Protein AF-A0A7J2RVQ7-F1 (afdb_monomer_lite)

Secondary structure (DSSP, 8-state):
---GGGS-PBPTTT-PBPEEEEEEETTEEEEEEE-TTT--EEE-HHHHHHHHHHHHHHHS----EEEEETTEEEEE--HHHHHHHH--

Foldseek 3Di:
DDAPVVDQDQDPPPSDTWDWDWDQDPNQTWIWTADPPPRDIDTRPVSVVLVVLVVVVVPDDDDWDWDDDPPDIDIHGDVSVVVNVVVD

Structure (mmCIF, N/CA/C/O backbone):
data_AF-A0A7J2RVQ7-F1
#
_entry.id   AF-A0A7J2RVQ7-F1
#
loop_
_atom_site.group_PDB
_atom_site.id
_atom_site.type_symbol
_atom_site.label_atom_id
_atom_site.label_alt_id
_atom_site.label_comp_id
_atom_site.label_asym_id
_atom_site.label_entity_id
_atom_site.label_seq_id
_atom_site.pdbx_PDB_ins_code
_atom_site.Cartn_x
_atom_site.Cartn_y
_atom_site.Cartn_z
_atom_site.occupancy
_atom_site.B_iso_or_equiv
_atom_site.auth_seq_id
_atom_site.auth_comp_id
_atom_site.auth_asym_id
_atom_site.auth_atom_id
_atom_site.pdbx_PDB_model_num
ATOM 1 N N . MET A 1 1 ? -9.362 -13.906 7.517 1.00 52.88 1 MET A N 1
ATOM 2 C CA . MET A 1 1 ? -8.545 -13.531 8.691 1.00 52.88 1 MET A CA 1
ATOM 3 C C . MET A 1 1 ? -9.337 -12.448 9.405 1.00 52.88 1 MET A C 1
ATOM 5 O O . MET A 1 1 ? -9.789 -11.549 8.717 1.00 52.88 1 MET A O 1
ATOM 9 N N . THR A 1 2 ? -9.655 -12.611 10.687 1.00 57.38 2 THR A N 1
ATOM 10 C CA . THR A 1 2 ? -10.576 -11.734 11.435 1.00 57.38 2 THR A CA 1
ATOM 11 C C . THR A 1 2 ? -10.032 -10.305 11.497 1.00 57.38 2 THR A C 1
ATOM 13 O O . THR A 1 2 ? -8.953 -10.095 12.050 1.00 57.38 2 THR A O 1
ATOM 16 N N . ASP A 1 3 ? -10.746 -9.331 10.926 1.00 67.75 3 ASP A N 1
ATOM 17 C CA . ASP A 1 3 ? -10.341 -7.927 10.990 1.00 67.75 3 ASP A CA 1
ATOM 18 C C . ASP A 1 3 ? -10.649 -7.373 12.389 1.00 67.75 3 ASP A C 1
ATOM 20 O O . ASP A 1 3 ? -11.678 -7.667 13.003 1.00 67.75 3 ASP A O 1
ATOM 24 N N . ILE A 1 4 ? -9.769 -6.512 12.904 1.00 75.06 4 ILE A N 1
ATOM 25 C CA . ILE A 1 4 ? -9.932 -5.881 14.228 1.00 75.06 4 ILE A CA 1
ATOM 26 C C . ILE A 1 4 ? -11.248 -5.078 14.295 1.00 75.06 4 ILE A C 1
ATOM 28 O O . ILE A 1 4 ? -11.843 -4.926 15.362 1.00 75.06 4 ILE A O 1
ATOM 32 N N . PHE A 1 5 ? -11.740 -4.622 13.140 1.00 73.38 5 PHE A N 1
ATOM 33 C CA . PHE A 1 5 ? -12.987 -3.877 12.986 1.00 73.38 5 PHE A CA 1
ATOM 34 C C . PHE A 1 5 ? -14.256 -4.729 12.886 1.00 73.38 5 PHE A C 1
ATOM 36 O O . PHE A 1 5 ? -15.344 -4.157 12.822 1.00 73.38 5 PHE A O 1
ATOM 43 N N . ASP A 1 6 ? -14.174 -6.058 12.865 1.00 73.50 6 ASP A N 1
ATOM 44 C CA . ASP A 1 6 ? -15.377 -6.900 12.962 1.00 73.50 6 ASP A CA 1
ATOM 45 C C . ASP A 1 6 ? -15.945 -6.927 14.381 1.00 73.50 6 ASP A C 1
ATOM 47 O O . ASP A 1 6 ? -17.143 -7.129 14.581 1.00 73.50 6 ASP A O 1
ATOM 51 N N . ASN A 1 7 ? -15.104 -6.627 15.370 1.00 78.38 7 ASN A N 1
ATOM 52 C CA . ASN A 1 7 ? -15.534 -6.467 16.746 1.00 78.38 7 ASN A CA 1
ATOM 53 C C . ASN A 1 7 ? -16.123 -5.075 16.988 1.00 78.38 7 ASN A C 1
ATOM 55 O O . ASN A 1 7 ? -15.725 -4.075 16.387 1.00 78.38 7 ASN A O 1
ATOM 59 N N . THR A 1 8 ? -17.070 -4.998 17.923 1.00 77.38 8 THR A N 1
ATOM 60 C CA . THR A 1 8 ? -17.649 -3.714 18.328 1.00 77.38 8 THR A CA 1
ATOM 61 C C . THR A 1 8 ? -16.607 -2.922 19.114 1.00 77.38 8 THR A C 1
ATOM 63 O O . THR A 1 8 ? -16.340 -3.222 20.275 1.00 77.38 8 THR A O 1
ATOM 66 N N . ILE A 1 9 ? -16.023 -1.899 18.489 1.00 79.62 9 ILE A N 1
ATOM 67 C CA . ILE A 1 9 ? -15.066 -1.009 19.149 1.00 79.62 9 ILE A CA 1
ATOM 68 C C . ILE A 1 9 ? -15.833 0.093 19.875 1.00 79.62 9 ILE A C 1
ATOM 70 O O . ILE A 1 9 ? -16.583 0.870 19.274 1.00 79.62 9 ILE A O 1
ATOM 74 N N . LEU A 1 10 ? -15.625 0.155 21.187 1.00 80.88 10 LEU A N 1
ATOM 75 C CA . LEU A 1 10 ? -16.063 1.257 22.029 1.00 80.88 10 LEU A CA 1
ATOM 76 C C . LEU A 1 10 ? -14.932 2.273 22.127 1.00 80.88 10 LEU A C 1
ATOM 78 O O . LEU A 1 10 ? -13.767 1.919 22.308 1.00 80.88 10 LEU A O 1
ATOM 82 N N . CYS A 1 11 ? -15.264 3.552 22.015 1.00 77.00 11 CYS A N 1
ATOM 83 C CA . CYS A 1 11 ? -14.263 4.590 22.201 1.00 77.00 11 CYS A CA 1
ATOM 84 C C . CYS A 1 11 ? -13.991 4.819 23.691 1.00 77.00 11 CYS A C 1
ATOM 86 O O . CYS A 1 11 ? -14.910 4.976 24.492 1.00 77.00 11 CYS A O 1
ATOM 88 N N . ARG A 1 12 ? -12.709 4.928 24.046 1.00 77.25 12 ARG A N 1
ATOM 89 C CA . ARG A 1 12 ? -12.227 5.070 25.428 1.00 77.25 12 ARG A CA 1
ATOM 90 C C . ARG A 1 12 ? -12.768 6.302 26.168 1.00 77.25 12 ARG A C 1
ATOM 92 O O . ARG A 1 12 ? -12.815 6.291 27.390 1.00 77.25 12 ARG A O 1
ATOM 99 N N . LYS A 1 13 ? -13.152 7.361 25.445 1.00 75.75 13 LYS A N 1
ATOM 100 C CA . LYS A 1 13 ? -13.621 8.635 26.027 1.00 75.75 13 LYS A CA 1
ATOM 101 C C . LYS A 1 13 ? -15.139 8.738 26.129 1.00 75.75 13 LYS A C 1
ATOM 103 O O . LYS A 1 13 ? -15.655 9.165 27.150 1.00 75.75 13 LYS A O 1
ATOM 108 N N . CYS A 1 14 ? -15.841 8.391 25.050 1.00 75.44 14 CYS A N 1
ATOM 109 C CA . CYS A 1 14 ? -17.295 8.550 24.934 1.00 75.44 14 CYS A CA 1
ATOM 110 C C . CYS A 1 14 ? -18.054 7.264 25.337 1.00 75.44 14 CYS A C 1
ATOM 112 O O . CYS A 1 14 ? -19.274 7.299 25.456 1.00 75.44 14 CYS A O 1
ATOM 114 N N . ASN A 1 15 ? -17.355 6.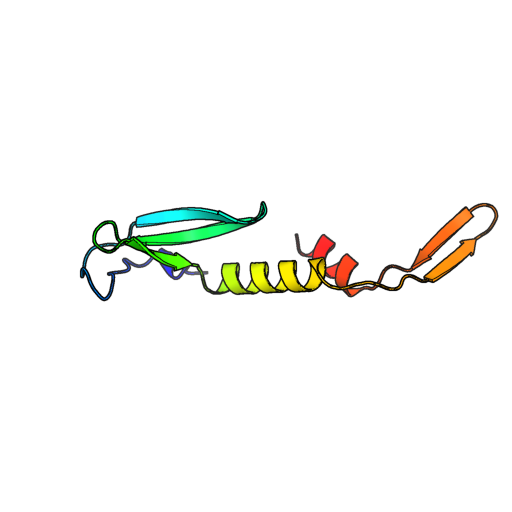124 25.478 1.00 76.94 15 ASN A N 1
ATOM 115 C CA . ASN A 1 15 ? -17.897 4.759 25.602 1.00 76.94 15 ASN A CA 1
ATOM 116 C C . ASN A 1 15 ? -18.959 4.399 24.540 1.00 76.94 15 ASN A C 1
ATOM 118 O O . ASN A 1 15 ? -19.704 3.429 24.670 1.00 76.94 15 ASN A O 1
ATOM 122 N N . ALA A 1 16 ? -19.034 5.196 23.473 1.00 78.44 16 ALA A N 1
ATOM 123 C CA . ALA A 1 16 ? -19.974 5.033 22.384 1.00 78.44 16 ALA A CA 1
ATOM 124 C C . ALA A 1 16 ? -19.386 4.105 21.319 1.00 78.44 16 ALA A C 1
ATOM 126 O O . ALA A 1 16 ? -18.166 4.037 21.125 1.00 78.44 16 ALA A O 1
ATOM 127 N N . LYS A 1 17 ? -20.277 3.416 20.601 1.00 81.75 17 LYS A N 1
ATOM 128 C CA . LYS A 1 17 ? -19.917 2.543 19.482 1.00 81.75 17 LYS A CA 1
ATOM 129 C C . LYS A 1 17 ? -19.323 3.376 18.348 1.00 81.75 17 LYS A C 1
ATOM 131 O O . LYS A 1 17 ? -19.958 4.318 17.869 1.00 81.75 17 LYS A O 1
ATOM 136 N N . MET A 1 18 ? -18.113 3.031 17.923 1.00 83.62 18 MET A N 1
ATOM 137 C CA . MET A 1 18 ? -17.478 3.676 16.777 1.00 83.62 18 MET A CA 1
ATOM 138 C C . MET A 1 18 ? -18.096 3.158 15.475 1.00 83.62 18 MET A C 1
ATOM 140 O O . MET A 1 18 ? -18.474 1.990 15.375 1.00 83.62 18 MET A O 1
ATOM 144 N N . LYS A 1 19 ? -18.216 4.032 14.472 1.00 82.12 19 LYS A N 1
ATOM 145 C CA . LYS A 1 19 ? -18.721 3.666 13.142 1.00 82.12 19 LYS A CA 1
ATOM 146 C C . LYS A 1 19 ? -17.554 3.460 12.185 1.00 82.12 19 LYS A C 1
ATOM 148 O O . LYS A 1 19 ? -16.606 4.243 12.215 1.00 82.12 19 LYS A O 1
ATOM 153 N N . LYS A 1 20 ? -17.648 2.431 11.338 1.00 84.00 20 LYS A N 1
ATOM 154 C CA . LYS A 1 20 ? -16.712 2.205 10.230 1.00 84.00 20 LYS A CA 1
ATOM 155 C C . LYS A 1 20 ? -16.805 3.381 9.255 1.00 84.00 20 LYS A C 1
ATOM 157 O O . LYS A 1 20 ? -17.904 3.825 8.929 1.00 84.00 20 LYS A O 1
ATOM 162 N N . ALA A 1 21 ? -15.658 3.894 8.841 1.00 83.12 21 ALA A N 1
ATOM 163 C CA . ALA A 1 21 ? -15.528 4.979 7.887 1.00 83.12 21 ALA A CA 1
ATOM 164 C C . ALA A 1 21 ? -14.289 4.749 7.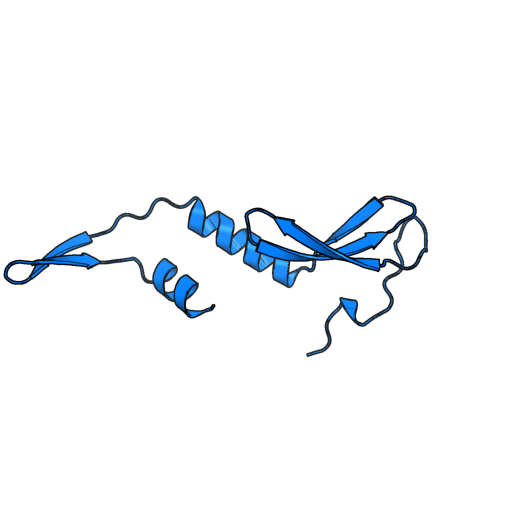022 1.00 83.12 21 ALA A C 1
ATOM 166 O O . ALA A 1 21 ? -13.291 4.188 7.471 1.00 83.12 21 ALA A O 1
ATOM 167 N N . GLU A 1 22 ? -14.341 5.219 5.787 1.00 83.56 22 GLU A N 1
ATOM 168 C CA . GLU A 1 22 ? -13.208 5.175 4.872 1.00 83.56 22 GLU A CA 1
ATOM 169 C C . GLU A 1 22 ? -12.619 6.577 4.764 1.00 83.56 22 GLU A C 1
ATOM 171 O O . GLU A 1 22 ? -13.332 7.558 4.547 1.00 83.56 22 GLU A O 1
ATOM 176 N N . ILE A 1 23 ? -11.307 6.688 4.958 1.00 82.38 23 ILE A N 1
ATOM 177 C CA . ILE A 1 23 ? -10.592 7.957 4.864 1.00 82.38 23 ILE A CA 1
ATOM 178 C C . ILE A 1 23 ? -9.708 7.894 3.628 1.00 82.38 23 ILE A C 1
ATOM 180 O O . ILE A 1 23 ? -8.817 7.054 3.537 1.00 82.38 23 ILE A O 1
ATOM 184 N N . THR A 1 24 ? -9.921 8.813 2.689 1.00 80.56 24 THR A N 1
ATOM 185 C CA . THR A 1 24 ? -9.037 8.950 1.528 1.00 80.56 24 THR A CA 1
ATOM 186 C C . THR A 1 24 ? -7.889 9.891 1.876 1.00 80.56 24 THR A C 1
ATOM 188 O O . THR A 1 24 ? -8.113 11.061 2.188 1.00 80.56 24 THR A O 1
ATOM 191 N N . LYS A 1 25 ? -6.647 9.401 1.819 1.00 77.56 25 LYS A N 1
ATOM 192 C CA . LYS A 1 25 ? -5.443 10.204 2.074 1.00 77.56 25 LYS A CA 1
ATOM 193 C C . LYS A 1 25 ? -4.434 9.991 0.949 1.00 77.56 25 LYS A C 1
ATOM 195 O O . LYS A 1 25 ? -3.980 8.876 0.732 1.00 77.56 25 LYS A O 1
ATOM 200 N N . ASN A 1 26 ? -4.086 11.054 0.218 1.00 70.81 26 ASN A N 1
ATOM 201 C CA . ASN A 1 26 ? -3.153 11.004 -0.922 1.00 70.81 26 ASN A CA 1
ATOM 202 C C . ASN A 1 26 ? -3.503 9.941 -1.991 1.00 70.81 26 ASN A C 1
ATOM 204 O O . ASN A 1 26 ? -2.608 9.332 -2.572 1.00 70.81 26 ASN A O 1
ATOM 208 N N . GLY A 1 27 ? -4.800 9.712 -2.235 1.00 74.00 27 GLY A N 1
ATOM 209 C CA . GLY A 1 27 ? -5.290 8.691 -3.172 1.00 74.00 27 GLY A CA 1
ATOM 210 C C . GLY A 1 27 ? -5.277 7.258 -2.626 1.00 74.00 27 GLY A C 1
ATOM 211 O O . GLY A 1 27 ? -5.568 6.328 -3.370 1.00 74.00 27 GLY A O 1
ATOM 212 N N . PHE A 1 28 ? -4.952 7.073 -1.344 1.00 77.88 28 PHE A N 1
ATOM 213 C CA . PHE A 1 28 ? -5.008 5.792 -0.647 1.00 77.88 28 PHE A CA 1
ATOM 214 C C . PHE A 1 28 ? -6.282 5.712 0.203 1.00 77.88 28 PHE A C 1
ATOM 216 O O . PHE A 1 28 ? -6.586 6.659 0.935 1.00 77.88 28 PHE A O 1
ATOM 223 N N . ILE A 1 29 ? -7.026 4.609 0.099 1.00 80.25 29 ILE A N 1
ATOM 224 C CA . ILE A 1 29 ? -8.238 4.366 0.893 1.00 80.25 29 ILE A CA 1
ATOM 225 C C . ILE A 1 29 ? -7.810 3.653 2.173 1.00 80.25 29 ILE A C 1
ATOM 227 O O . ILE A 1 29 ? -7.265 2.556 2.125 1.00 80.25 29 ILE A O 1
ATOM 231 N N . LEU A 1 30 ? -8.018 4.303 3.315 1.00 84.69 30 LEU A N 1
ATOM 232 C CA . LEU A 1 30 ? -7.686 3.771 4.632 1.00 84.69 30 LEU A CA 1
ATOM 233 C C . LEU A 1 30 ? -8.968 3.394 5.361 1.00 84.69 30 LEU A C 1
ATOM 235 O O . LEU A 1 30 ? -9.874 4.226 5.494 1.00 84.69 30 LEU A O 1
ATOM 239 N N . ARG A 1 31 ? -9.024 2.174 5.898 1.00 85.25 31 ARG A N 1
ATOM 240 C CA . ARG A 1 31 ? -10.119 1.773 6.779 1.00 85.25 31 ARG A CA 1
ATOM 241 C C . ARG A 1 31 ? -9.908 2.415 8.143 1.00 85.25 31 ARG A C 1
ATOM 243 O O . ARG A 1 31 ? -8.837 2.313 8.747 1.00 85.25 31 ARG A O 1
ATOM 250 N N . ALA A 1 32 ? -10.937 3.082 8.640 1.00 85.44 32 ALA A N 1
ATOM 251 C CA . ALA A 1 32 ? -10.915 3.732 9.936 1.00 85.44 32 ALA A CA 1
ATOM 252 C C . ALA A 1 32 ? -12.236 3.527 10.680 1.00 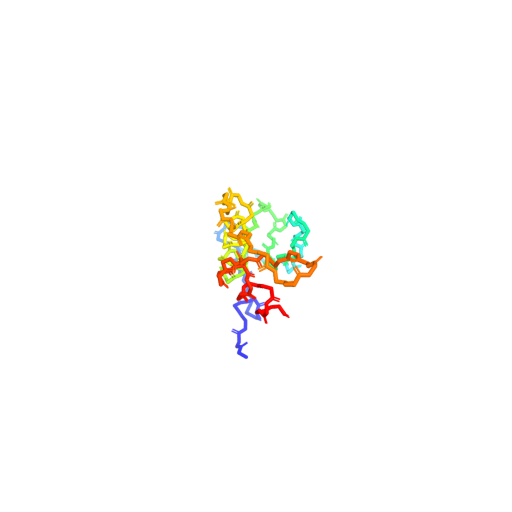85.44 32 ALA A C 1
ATOM 254 O O . ALA A 1 32 ? -13.263 3.144 10.119 1.00 85.44 32 ALA A O 1
ATOM 255 N N . VAL A 1 33 ? -12.217 3.816 11.974 1.00 85.56 33 VAL A N 1
ATOM 256 C CA . VAL A 1 33 ? -13.422 3.929 12.793 1.00 85.56 33 VAL A CA 1
ATOM 257 C C . VAL A 1 33 ? -13.450 5.292 13.470 1.00 85.56 33 VAL A C 1
ATOM 259 O O . VAL A 1 33 ? -12.416 5.792 13.914 1.00 85.56 33 VAL A O 1
ATOM 262 N N . ILE A 1 34 ? -14.630 5.910 13.534 1.00 84.31 34 ILE A N 1
ATOM 263 C CA . ILE A 1 34 ? -14.823 7.271 14.058 1.00 84.31 34 ILE A CA 1
ATOM 264 C C . ILE A 1 34 ? -15.856 7.240 15.202 1.00 84.31 34 ILE A C 1
ATOM 266 O O . ILE A 1 34 ? -16.947 6.688 15.026 1.00 84.31 34 ILE A O 1
ATOM 270 N N . CYS A 1 35 ? -15.547 7.831 16.374 1.00 81.69 35 CYS A N 1
ATOM 271 C CA . CYS A 1 35 ? -16.567 8.120 17.408 1.00 81.69 35 CYS A CA 1
ATOM 272 C C . CYS A 1 35 ? -17.303 9.412 17.037 1.00 81.69 35 CYS A C 1
ATOM 274 O O . CYS A 1 35 ? -16.689 10.461 16.875 1.00 81.69 35 CYS A O 1
ATOM 276 N N . GLN A 1 36 ? -18.633 9.351 16.981 1.00 78.00 36 GLN A N 1
ATOM 277 C CA . GLN A 1 36 ? -19.497 10.510 16.715 1.00 78.00 36 GLN A CA 1
ATOM 278 C C . GLN A 1 36 ? -19.523 11.526 17.875 1.00 78.00 36 GLN A C 1
ATOM 280 O O . GLN A 1 36 ? -19.850 12.683 17.659 1.00 78.00 36 GLN A O 1
ATOM 285 N N . GLY A 1 37 ? -19.187 11.105 19.100 1.00 74.88 37 GLY A N 1
ATOM 286 C CA . GLY A 1 37 ? -19.246 11.952 20.298 1.00 74.88 37 GLY A CA 1
ATOM 287 C C . GLY A 1 37 ? -17.983 12.773 20.579 1.00 74.88 37 GLY A C 1
ATOM 288 O O . GLY A 1 37 ? -18.084 13.902 21.037 1.00 74.88 37 GLY A O 1
ATOM 289 N N . CYS A 1 38 ? -16.791 12.232 20.314 1.00 74.81 38 CYS A N 1
ATOM 290 C CA . CYS A 1 38 ? -15.512 12.908 20.596 1.00 74.81 38 CYS A CA 1
ATOM 291 C C . CYS A 1 38 ? -14.646 13.143 19.349 1.00 74.81 38 CYS A C 1
ATOM 293 O O . CYS A 1 38 ? -13.538 13.661 19.467 1.00 74.81 38 CYS A O 1
ATOM 295 N N . ASN A 1 39 ? -15.136 12.746 18.169 1.00 73.56 39 ASN A N 1
ATOM 296 C CA . ASN A 1 39 ? -14.453 12.867 16.880 1.00 73.56 39 ASN A CA 1
ATOM 297 C C . ASN A 1 39 ? -13.089 12.148 16.804 1.00 73.56 39 ASN A C 1
ATOM 299 O O . ASN A 1 39 ? -12.260 12.437 15.939 1.00 73.56 39 ASN A O 1
ATOM 303 N N . GLU A 1 40 ? -12.841 11.202 17.714 1.00 79.19 40 GLU A N 1
ATOM 304 C CA . GLU A 1 40 ? -11.633 10.384 17.710 1.00 79.19 40 GLU A CA 1
ATOM 305 C C . GLU A 1 40 ? -11.693 9.382 16.556 1.00 79.19 40 GLU A C 1
ATOM 307 O O . GLU A 1 40 ? -12.702 8.692 16.368 1.00 79.19 40 GLU A O 1
ATOM 312 N N . LYS A 1 41 ? -10.608 9.325 15.781 1.00 83.25 41 LYS A N 1
ATOM 313 C CA . LYS A 1 41 ? -10.449 8.441 14.628 1.00 83.25 41 LYS A CA 1
ATOM 314 C C . LYS A 1 41 ? -9.337 7.441 14.901 1.00 83.25 41 LYS A C 1
ATOM 316 O O . LYS A 1 41 ? -8.243 7.832 15.299 1.00 83.25 41 LYS A O 1
ATOM 321 N N . ILE A 1 42 ? -9.620 6.170 14.665 1.00 82.44 42 ILE A N 1
ATOM 322 C CA . ILE A 1 42 ? -8.640 5.090 14.757 1.00 82.44 42 ILE A CA 1
ATOM 323 C C . ILE A 1 42 ? -8.496 4.516 13.356 1.00 82.44 42 ILE A C 1
ATOM 325 O O . ILE A 1 42 ? -9.481 4.087 12.760 1.00 82.44 42 ILE A O 1
ATOM 329 N N . ILE A 1 43 ? -7.280 4.559 12.822 1.00 84.56 43 ILE A N 1
ATOM 330 C CA . ILE A 1 43 ? -6.944 3.996 11.512 1.00 84.56 43 ILE A CA 1
ATOM 331 C C . ILE A 1 43 ? -6.523 2.543 11.724 1.00 84.56 43 ILE A C 1
ATOM 333 O O . ILE A 1 43 ? -5.957 2.209 12.767 1.00 84.56 43 ILE A O 1
ATOM 337 N N . HIS A 1 44 ? -6.815 1.669 10.760 1.00 85.12 44 HIS A N 1
ATOM 338 C CA . HIS A 1 44 ? -6.341 0.295 10.825 1.00 85.12 44 HIS A CA 1
ATOM 339 C C . HIS A 1 44 ? -4.803 0.268 10.878 1.00 85.12 44 HIS A C 1
ATOM 341 O O . HIS A 1 44 ? -4.166 0.874 10.013 1.00 85.12 44 HIS A O 1
ATOM 347 N N . PRO A 1 45 ? -4.181 -0.447 11.832 1.00 83.00 45 PRO A N 1
ATOM 348 C CA . PRO A 1 45 ? -2.725 -0.450 11.964 1.00 83.00 45 PRO A CA 1
ATOM 349 C C . PRO A 1 45 ? -2.021 -1.037 10.733 1.00 83.00 45 PRO A C 1
ATOM 351 O O . PRO A 1 45 ? -0.945 -0.568 10.373 1.00 83.00 45 PRO A O 1
ATOM 354 N N . ALA A 1 46 ? -2.621 -2.023 10.051 1.00 84.19 46 ALA A N 1
ATOM 355 C CA . ALA A 1 46 ? -2.039 -2.569 8.821 1.00 84.19 46 ALA A CA 1
ATOM 356 C C . ALA A 1 46 ? -2.063 -1.538 7.678 1.00 84.19 46 ALA A C 1
ATOM 358 O O . ALA A 1 46 ? -1.051 -1.331 7.012 1.00 84.19 46 ALA A O 1
ATOM 359 N N . ASP A 1 47 ? -3.185 -0.832 7.514 1.00 83.94 47 ASP A N 1
ATOM 360 C CA . ASP A 1 47 ? -3.359 0.163 6.453 1.00 83.94 47 ASP A CA 1
ATOM 361 C C . ASP A 1 47 ? -2.448 1.385 6.710 1.00 83.94 47 ASP A C 1
ATOM 363 O O . ASP A 1 47 ? -1.876 1.954 5.782 1.00 83.94 47 ASP A O 1
ATOM 367 N N . GLU A 1 48 ? -2.245 1.766 7.979 1.00 84.69 48 GLU A N 1
ATOM 368 C CA . GLU A 1 48 ? -1.290 2.813 8.367 1.00 84.69 48 GLU A CA 1
ATOM 369 C C . GLU A 1 48 ? 0.160 2.426 8.036 1.00 84.69 48 GLU A C 1
ATOM 371 O O . GLU A 1 48 ? 0.917 3.243 7.502 1.00 84.69 48 GLU A O 1
ATOM 376 N N . GLN A 1 49 ? 0.557 1.181 8.320 1.00 85.81 49 GLN A N 1
ATOM 377 C CA . GLN A 1 49 ? 1.892 0.684 7.983 1.00 85.81 49 GLN A CA 1
ATOM 378 C C . GLN A 1 49 ? 2.136 0.696 6.473 1.00 85.81 49 GLN A C 1
ATOM 380 O O . GLN A 1 49 ? 3.204 1.119 6.024 1.00 85.81 49 GLN A O 1
ATOM 385 N N . GLU A 1 50 ? 1.156 0.260 5.686 1.00 83.06 50 GLU A N 1
ATOM 386 C CA . GLU A 1 50 ? 1.251 0.233 4.228 1.00 83.06 50 GLU A CA 1
ATOM 387 C C . GLU A 1 50 ? 1.334 1.646 3.640 1.00 83.06 50 GLU A C 1
ATOM 389 O O . GLU A 1 50 ? 2.201 1.946 2.815 1.00 83.06 50 GLU A O 1
ATOM 394 N N . TYR A 1 51 ? 0.516 2.560 4.157 1.00 84.88 51 TYR A N 1
ATOM 395 C CA . TYR A 1 51 ? 0.551 3.967 3.783 1.00 84.88 51 TYR A CA 1
ATOM 396 C C . TYR A 1 51 ? 1.895 4.634 4.108 1.00 84.88 51 TYR A C 1
ATOM 398 O O . TYR A 1 51 ? 2.442 5.373 3.285 1.00 84.88 51 TYR A O 1
ATOM 406 N N . ASN A 1 52 ? 2.475 4.343 5.275 1.00 85.62 52 ASN A N 1
ATOM 407 C CA . ASN A 1 52 ? 3.799 4.847 5.639 1.00 85.62 52 ASN A CA 1
ATOM 408 C C . ASN A 1 52 ? 4.897 4.284 4.724 1.00 85.62 52 ASN A C 1
ATOM 410 O O . ASN A 1 52 ? 5.770 5.040 4.291 1.00 85.62 52 ASN A O 1
ATOM 414 N N . LYS A 1 53 ? 4.840 2.994 4.360 1.00 84.50 53 LYS A N 1
ATOM 415 C CA . LYS A 1 53 ? 5.753 2.411 3.358 1.00 84.50 53 LYS A CA 1
ATOM 416 C C . LYS A 1 53 ? 5.626 3.123 2.010 1.00 84.50 53 LYS A C 1
ATOM 418 O O . LYS A 1 53 ? 6.644 3.483 1.421 1.00 84.50 53 LYS A O 1
ATOM 423 N N . PHE A 1 54 ? 4.401 3.388 1.555 1.00 84.19 54 PHE A N 1
ATOM 424 C CA . PHE A 1 54 ? 4.153 4.108 0.307 1.00 84.19 54 PHE A CA 1
ATOM 425 C C . PHE A 1 54 ? 4.734 5.526 0.322 1.00 84.19 54 PHE A C 1
ATOM 427 O O . PHE A 1 54 ? 5.420 5.909 -0.625 1.00 84.19 54 PHE A O 1
ATOM 434 N N . ILE A 1 55 ? 4.510 6.302 1.389 1.00 85.19 55 ILE A N 1
ATOM 435 C CA . ILE A 1 55 ? 5.082 7.653 1.502 1.00 85.19 55 ILE A CA 1
ATOM 436 C C . ILE A 1 55 ? 6.608 7.602 1.482 1.00 85.19 55 ILE A C 1
ATOM 438 O O . ILE A 1 55 ? 7.235 8.395 0.780 1.00 85.19 55 ILE A O 1
ATOM 442 N N . ASN A 1 56 ? 7.204 6.673 2.230 1.00 86.50 56 ASN A N 1
ATOM 443 C CA . ASN A 1 56 ? 8.655 6.539 2.296 1.00 86.50 56 ASN A CA 1
ATOM 444 C C . ASN A 1 56 ? 9.249 6.214 0.924 1.00 86.50 56 ASN A C 1
ATOM 446 O O . ASN A 1 56 ? 10.248 6.814 0.542 1.00 86.50 56 ASN A O 1
ATOM 450 N N . LEU A 1 57 ? 8.614 5.323 0.157 1.00 84.00 57 LEU A N 1
ATOM 451 C CA . LEU A 1 57 ? 9.018 5.026 -1.217 1.00 84.00 57 LEU A CA 1
ATOM 452 C C . LEU A 1 57 ? 8.824 6.229 -2.142 1.00 84.00 57 LEU A C 1
ATOM 454 O O . LEU A 1 57 ? 9.709 6.530 -2.934 1.00 84.00 57 LEU A O 1
ATOM 458 N N . LYS A 1 58 ? 7.700 6.942 -2.028 1.00 82.88 58 LYS A N 1
ATOM 459 C CA . LYS A 1 58 ? 7.390 8.108 -2.866 1.00 82.88 58 LYS A CA 1
ATOM 460 C C . LYS A 1 58 ? 8.373 9.263 -2.660 1.00 82.88 58 LYS A C 1
ATOM 462 O O . LYS A 1 58 ? 8.719 9.937 -3.623 1.00 82.88 58 LYS A O 1
ATOM 467 N N . ASN A 1 59 ? 8.803 9.497 -1.423 1.00 84.00 59 ASN A N 1
ATOM 468 C CA . ASN A 1 59 ? 9.719 10.588 -1.083 1.00 84.00 59 ASN A CA 1
ATOM 469 C C . ASN A 1 59 ? 11.195 10.235 -1.310 1.00 84.00 59 ASN A C 1
ATOM 471 O O . ASN A 1 59 ? 12.058 11.100 -1.172 1.00 84.00 59 ASN A O 1
ATOM 475 N N . LYS A 1 60 ? 11.509 8.974 -1.617 1.00 86.25 60 LYS A N 1
ATOM 476 C CA . LYS A 1 60 ? 12.884 8.518 -1.810 1.00 86.25 60 LYS A CA 1
ATOM 477 C C . LYS A 1 60 ? 13.358 8.860 -3.218 1.00 86.25 60 LYS A C 1
ATOM 479 O O . LYS A 1 60 ? 12.715 8.522 -4.208 1.00 86.25 60 LYS A O 1
ATOM 484 N N . GLU A 1 61 ? 14.522 9.490 -3.315 1.00 84.94 61 GLU A N 1
ATOM 485 C CA . GLU A 1 61 ? 15.183 9.704 -4.599 1.00 84.94 61 GLU A CA 1
ATOM 486 C C . GLU A 1 61 ? 15.864 8.411 -5.061 1.00 84.94 61 GLU A C 1
ATOM 488 O O . GLU A 1 61 ? 16.693 7.830 -4.353 1.00 84.94 61 GLU A O 1
ATOM 493 N N . PHE A 1 62 ? 15.536 7.955 -6.270 1.00 84.75 62 PHE A N 1
ATOM 494 C CA . PHE A 1 62 ? 16.116 6.743 -6.839 1.00 84.75 62 PHE A CA 1
ATOM 495 C C . PHE A 1 62 ? 17.121 7.078 -7.933 1.00 84.75 62 PHE A C 1
ATOM 497 O O . PHE A 1 62 ? 16.805 7.723 -8.930 1.00 84.75 62 PHE A O 1
ATOM 504 N N . ARG A 1 63 ? 18.343 6.566 -7.778 1.00 86.75 63 ARG A N 1
ATOM 505 C CA . ARG A 1 63 ? 19.361 6.607 -8.829 1.00 86.75 63 ARG A CA 1
ATOM 506 C C . ARG A 1 63 ? 19.207 5.379 -9.719 1.00 86.75 63 ARG A C 1
ATOM 508 O O . ARG A 1 63 ? 19.414 4.253 -9.266 1.00 86.75 63 ARG A O 1
ATOM 515 N N . VAL A 1 64 ? 18.856 5.595 -10.981 1.00 88.75 64 VAL A N 1
ATOM 516 C CA . VAL A 1 64 ? 18.745 4.538 -11.995 1.00 88.75 64 VAL A CA 1
ATOM 517 C C . VAL A 1 64 ? 20.005 4.475 -12.853 1.00 88.75 64 VAL A C 1
ATOM 519 O O . VAL A 1 64 ? 20.710 5.470 -13.016 1.00 88.75 64 VAL A O 1
ATOM 522 N N . LYS A 1 65 ? 20.304 3.297 -13.410 1.00 90.00 65 LYS A N 1
ATOM 523 C CA . LYS A 1 65 ? 21.412 3.126 -14.363 1.00 90.00 65 LYS A CA 1
ATOM 524 C C . LYS A 1 65 ? 20.849 2.969 -15.765 1.00 90.00 65 LYS A C 1
ATOM 526 O O . LYS A 1 65 ? 20.096 2.029 -16.008 1.00 90.00 65 LYS A O 1
ATOM 531 N N . MET A 1 66 ? 21.240 3.846 -16.681 1.00 91.31 66 MET A N 1
ATOM 532 C CA . MET A 1 66 ? 20.923 3.690 -18.098 1.00 91.31 66 MET A CA 1
ATOM 533 C C . MET A 1 66 ? 22.011 2.868 -18.787 1.00 91.31 66 MET A C 1
ATOM 535 O O . MET A 1 66 ? 23.196 3.029 -18.493 1.00 91.31 66 MET A O 1
ATOM 539 N N . ARG A 1 67 ? 21.617 1.973 -19.694 1.00 91.25 67 ARG A N 1
ATOM 540 C CA . ARG A 1 67 ? 22.535 1.252 -20.585 1.00 91.25 67 ARG A CA 1
ATOM 541 C C . ARG A 1 67 ? 22.014 1.300 -22.013 1.00 91.25 67 ARG A C 1
ATOM 543 O O . ARG A 1 67 ? 20.807 1.340 -22.224 1.00 91.25 67 ARG A O 1
ATOM 550 N N . ILE A 1 68 ? 22.925 1.262 -22.974 1.00 93.12 68 ILE A N 1
ATOM 551 C CA . ILE A 1 68 ? 22.595 1.138 -24.395 1.00 93.12 68 ILE A CA 1
ATOM 552 C C . ILE A 1 68 ? 22.489 -0.350 -24.737 1.00 93.12 68 ILE A C 1
ATOM 554 O O . ILE A 1 68 ? 23.333 -1.143 -24.319 1.00 93.12 68 ILE A O 1
ATOM 558 N N . VAL A 1 69 ? 21.448 -0.725 -25.477 1.00 93.06 69 VAL A N 1
ATOM 559 C CA . VAL A 1 69 ? 21.232 -2.073 -26.015 1.00 93.06 69 VAL A CA 1
ATOM 560 C C . VAL A 1 69 ? 20.789 -1.937 -27.473 1.00 93.06 69 VAL A C 1
ATOM 562 O O . VAL A 1 69 ? 19.661 -1.525 -27.757 1.00 93.06 69 VAL A O 1
ATOM 565 N N . GLY A 1 70 ? 21.692 -2.255 -28.405 1.00 92.56 70 GLY A N 1
ATOM 566 C CA . GLY A 1 70 ? 21.488 -1.997 -29.834 1.00 92.56 70 GLY A CA 1
ATOM 567 C C . GLY A 1 70 ? 21.255 -0.506 -30.098 1.00 92.56 70 GLY A C 1
ATOM 568 O O . GLY A 1 70 ? 22.019 0.329 -29.621 1.00 92.56 70 GLY A O 1
ATOM 569 N N . ASN A 1 71 ? 20.156 -0.179 -30.783 1.00 92.94 71 ASN A N 1
ATOM 570 C CA . ASN A 1 71 ? 19.724 1.203 -31.045 1.00 92.94 71 ASN A CA 1
ATOM 571 C C . ASN A 1 71 ? 18.788 1.774 -29.955 1.00 92.94 71 ASN A C 1
ATOM 573 O O . ASN A 1 71 ? 18.118 2.777 -30.188 1.00 92.94 71 ASN A O 1
ATOM 577 N N . SER A 1 72 ? 18.688 1.132 -28.785 1.00 91.94 72 SER A N 1
ATOM 578 C CA . SER A 1 72 ? 17.752 1.514 -27.717 1.00 91.94 72 SER A CA 1
ATOM 579 C C . SER A 1 72 ? 18.442 1.733 -26.368 1.00 91.94 72 SER A C 1
ATOM 581 O O . SER A 1 72 ? 19.557 1.262 -26.138 1.00 91.94 72 SER A O 1
ATOM 583 N N . TYR A 1 73 ? 17.765 2.435 -25.456 1.00 91.75 73 TYR A N 1
ATOM 584 C CA . TYR A 1 73 ? 18.191 2.585 -24.065 1.00 91.75 73 TYR A CA 1
ATOM 585 C C . TYR A 1 73 ? 17.348 1.700 -23.152 1.0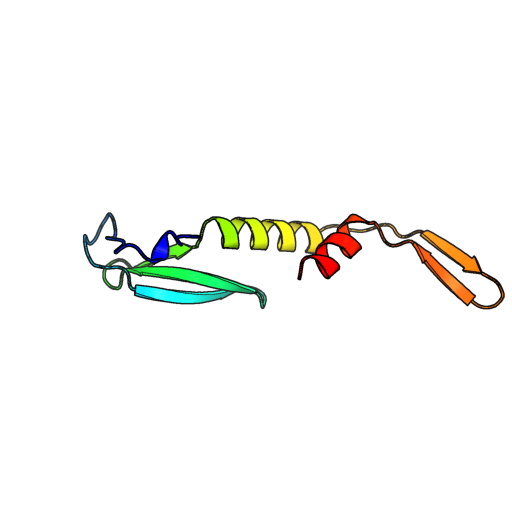0 91.75 73 TYR A C 1
ATOM 587 O O . TYR A 1 73 ? 16.125 1.660 -23.258 1.00 91.75 73 TYR A O 1
ATOM 595 N N . THR A 1 74 ? 18.004 1.041 -22.202 1.00 92.69 74 THR A N 1
ATOM 596 C CA . THR A 1 74 ? 17.358 0.346 -21.089 1.00 92.69 74 THR A CA 1
ATOM 597 C C . THR A 1 74 ? 17.642 1.070 -19.776 1.00 92.69 74 THR A C 1
ATOM 599 O O . THR A 1 74 ? 18.748 1.575 -19.556 1.00 92.69 74 THR A O 1
ATOM 602 N N . VAL A 1 75 ? 16.647 1.117 -18.888 1.00 91.25 75 VAL A N 1
ATOM 603 C CA . VAL A 1 75 ? 16.748 1.731 -17.559 1.00 91.25 75 VAL A CA 1
ATOM 604 C C . VAL A 1 75 ? 16.697 0.628 -16.508 1.00 91.25 75 VAL A C 1
ATOM 606 O O . VAL A 1 75 ? 15.718 -0.103 -16.394 1.00 91.25 75 VAL A O 1
ATOM 609 N N . SER A 1 76 ? 17.756 0.510 -15.709 1.00 89.44 76 SER A N 1
ATOM 610 C CA . SER A 1 76 ? 17.781 -0.388 -14.555 1.00 89.44 76 SER A CA 1
ATOM 611 C C . SER A 1 76 ? 17.071 0.276 -13.379 1.00 89.44 76 SER A C 1
ATOM 613 O O . SER A 1 76 ? 17.614 1.198 -12.765 1.00 89.44 76 SER A O 1
ATOM 615 N N . ILE A 1 77 ? 15.870 -0.205 -13.074 1.00 88.06 77 ILE A N 1
ATOM 616 C CA . ILE A 1 77 ? 15.040 0.278 -11.968 1.00 88.06 77 ILE A CA 1
ATOM 617 C C . ILE A 1 77 ? 15.350 -0.550 -10.705 1.00 88.06 77 ILE A C 1
ATOM 619 O O . ILE A 1 77 ? 15.422 -1.780 -10.791 1.00 88.06 77 ILE A O 1
ATOM 623 N N . PRO A 1 78 ? 15.549 0.079 -9.529 1.00 88.44 78 PRO A N 1
ATOM 624 C CA . PRO A 1 78 ? 15.724 -0.631 -8.265 1.00 88.44 78 PRO A CA 1
ATOM 625 C C . PRO A 1 78 ? 14.594 -1.629 -7.988 1.00 88.44 78 PRO A C 1
ATOM 627 O O . PRO A 1 78 ? 13.415 -1.309 -8.146 1.00 88.44 78 PRO A O 1
ATOM 630 N N . LYS A 1 79 ? 14.960 -2.829 -7.516 1.00 86.12 79 LYS A N 1
ATOM 631 C CA . LYS A 1 79 ? 14.006 -3.918 -7.235 1.00 86.12 79 LYS A CA 1
ATOM 632 C C . LYS A 1 79 ? 12.898 -3.506 -6.267 1.00 86.12 79 LYS A C 1
ATOM 634 O O . LYS A 1 79 ? 11.779 -3.955 -6.432 1.00 86.12 79 LYS A O 1
ATOM 639 N N . GLU A 1 80 ? 13.204 -2.633 -5.310 1.00 83.31 80 GLU A N 1
ATOM 640 C CA . GLU A 1 80 ? 12.262 -2.119 -4.308 1.00 83.31 80 GLU A CA 1
ATOM 641 C C . GLU A 1 80 ? 11.004 -1.496 -4.946 1.00 83.31 80 GLU A C 1
ATOM 643 O O . GLU A 1 80 ? 9.890 -1.789 -4.522 1.00 83.31 80 GLU A O 1
ATOM 648 N N . ILE A 1 81 ? 11.168 -0.720 -6.025 1.00 83.75 81 ILE A N 1
ATOM 649 C CA . ILE A 1 81 ? 10.048 -0.104 -6.756 1.00 83.75 81 ILE A CA 1
ATOM 650 C C . ILE A 1 81 ? 9.234 -1.176 -7.485 1.00 83.75 81 ILE A C 1
ATOM 652 O O . ILE A 1 81 ? 8.007 -1.156 -7.469 1.00 83.75 81 ILE A O 1
ATOM 656 N N . VAL A 1 82 ? 9.921 -2.125 -8.126 1.00 83.12 82 VAL A N 1
ATOM 657 C CA . VAL A 1 82 ? 9.272 -3.201 -8.886 1.00 83.12 82 VAL A CA 1
ATOM 658 C C . VAL A 1 82 ? 8.482 -4.124 -7.959 1.00 83.12 82 VAL A C 1
ATOM 660 O O . VAL A 1 82 ? 7.370 -4.510 -8.305 1.00 83.12 82 VAL A O 1
ATOM 663 N N . SER A 1 83 ? 9.028 -4.451 -6.786 1.00 84.06 83 SER A N 1
ATOM 664 C CA . SER A 1 83 ? 8.329 -5.222 -5.757 1.00 84.06 83 SER A CA 1
ATOM 665 C C . SER A 1 83 ? 7.070 -4.497 -5.294 1.00 84.06 83 SER A C 1
ATOM 667 O O . SER A 1 83 ? 6.004 -5.096 -5.319 1.00 84.06 83 SER A O 1
ATOM 669 N N . PHE A 1 84 ? 7.162 -3.194 -5.001 1.00 81.12 84 PHE A N 1
ATOM 670 C CA . PHE A 1 84 ? 6.001 -2.396 -4.602 1.00 81.12 84 PHE A CA 1
ATOM 671 C C . PHE A 1 84 ? 4.891 -2.374 -5.666 1.00 81.12 84 PHE A C 1
ATOM 673 O O . PHE A 1 84 ? 3.714 -2.461 -5.335 1.00 81.12 84 PHE A O 1
ATOM 680 N N . ILE A 1 85 ? 5.247 -2.278 -6.952 1.00 79.75 85 ILE A N 1
ATOM 681 C CA . ILE A 1 85 ? 4.262 -2.298 -8.047 1.00 79.75 85 ILE A CA 1
ATOM 682 C C . ILE A 1 85 ? 3.593 -3.674 -8.181 1.00 79.75 85 ILE A C 1
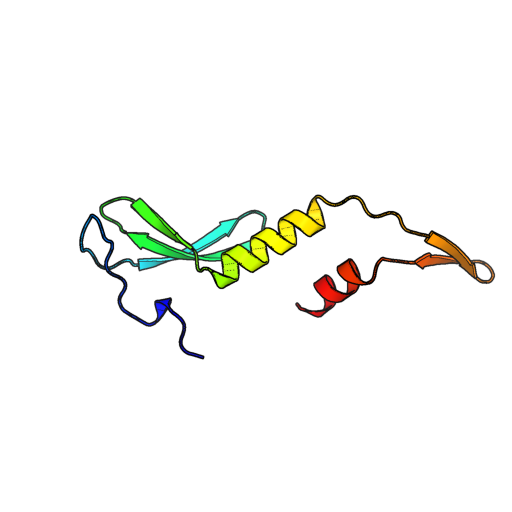ATOM 684 O O . ILE A 1 85 ? 2.426 -3.735 -8.549 1.00 79.75 85 ILE A O 1
ATOM 688 N N . ARG A 1 86 ? 4.321 -4.766 -7.910 1.00 78.44 86 ARG A N 1
ATOM 689 C CA . ARG A 1 86 ? 3.826 -6.148 -8.049 1.00 78.44 86 ARG A CA 1
ATOM 690 C C . ARG A 1 86 ? 3.044 -6.666 -6.841 1.00 78.44 86 ARG A C 1
ATOM 692 O O . ARG A 1 86 ? 2.359 -7.668 -6.984 1.00 78.44 86 AR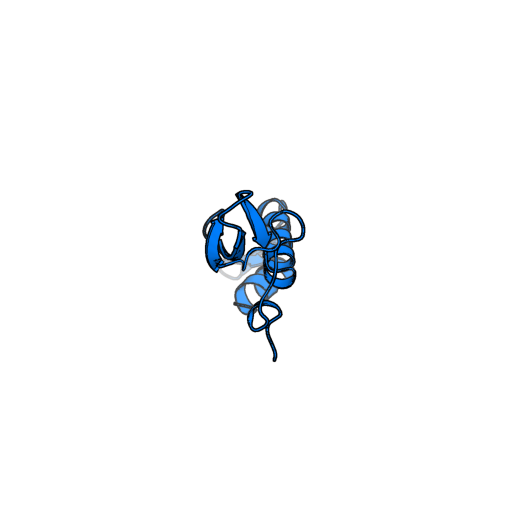G A O 1
ATOM 699 N N . GLU A 1 87 ? 3.203 -6.052 -5.670 1.00 69.75 87 GLU A N 1
ATOM 700 C CA . GLU A 1 87 ? 2.454 -6.400 -4.449 1.00 69.75 87 GLU A CA 1
ATOM 701 C C . GLU A 1 87 ? 1.006 -5.879 -4.463 1.00 69.75 87 GLU A C 1
ATOM 703 O O . GLU A 1 87 ? 0.212 -6.290 -3.621 1.00 69.75 87 GLU A O 1
ATOM 708 N N . LYS A 1 88 ? 0.671 -4.995 -5.411 1.00 54.38 88 LYS A N 1
ATOM 709 C CA . LYS A 1 88 ? -0.698 -4.554 -5.702 1.00 54.38 88 LYS A CA 1
ATOM 710 C C . LYS A 1 88 ? -1.430 -5.530 -6.613 1.00 54.38 88 LYS A C 1
ATOM 712 O O . LYS A 1 88 ? -2.646 -5.700 -6.385 1.00 54.38 88 LYS A O 1
#

Sequence (88 aa):
MTDIFDNTILCRKCNAKMKKAEITKNGFILRAVICQGCNEKIIHPADEQEYNKFINLKNKEFRVKMRIVGNSYTVSIPKEIVSFIREK

pLDDT: mean 81.83, std 7.51, range [52.88, 93.12]

Radius of gyration: 20.12 Å; chains: 1; bounding box: 43×26×57 Å